Protein AF-A0A0Q6SJL3-F1 (afdb_monomer)

Structure (mmCIF, N/CA/C/O backbone):
data_AF-A0A0Q6SJL3-F1
#
_entry.id   AF-A0A0Q6SJL3-F1
#
loop_
_atom_site.group_PDB
_atom_site.id
_atom_site.type_symbol
_atom_site.label_atom_id
_atom_site.label_alt_id
_atom_site.label_comp_id
_atom_site.label_asym_id
_atom_site.label_entity_id
_atom_site.label_seq_id
_atom_site.pdbx_PDB_ins_code
_atom_site.Cartn_x
_atom_site.Cartn_y
_atom_site.Cartn_z
_atom_site.occupancy
_atom_site.B_iso_or_equiv
_atom_site.auth_seq_id
_atom_site.auth_comp_id
_atom_site.auth_asym_id
_atom_site.auth_atom_id
_atom_site.pdbx_PDB_model_num
ATOM 1 N N . MET A 1 1 ? 24.807 1.966 -11.434 1.00 42.25 1 MET A N 1
ATOM 2 C CA . MET A 1 1 ? 23.607 2.157 -10.595 1.00 42.25 1 MET A CA 1
ATOM 3 C C . MET A 1 1 ? 22.548 2.762 -11.488 1.00 42.25 1 MET A C 1
ATOM 5 O O . MET A 1 1 ? 22.770 3.863 -11.968 1.00 42.25 1 MET A O 1
ATOM 9 N N . SER A 1 2 ? 21.488 2.020 -11.810 1.00 51.19 2 SER A N 1
ATOM 10 C CA . SER A 1 2 ? 20.361 2.626 -12.516 1.00 51.19 2 SER A CA 1
ATOM 11 C C . SER A 1 2 ? 19.550 3.395 -11.486 1.00 51.19 2 SER A C 1
ATOM 13 O O . SER A 1 2 ? 18.859 2.788 -10.670 1.00 51.19 2 SER A O 1
ATOM 15 N N . SER A 1 3 ? 19.777 4.703 -11.420 1.00 64.00 3 SER A N 1
ATOM 16 C CA . SER A 1 3 ? 18.970 5.578 -10.583 1.00 64.00 3 SER A CA 1
ATOM 17 C C . SER A 1 3 ? 17.681 5.813 -11.347 1.00 64.00 3 SER A C 1
ATOM 19 O O . SER A 1 3 ? 17.708 6.436 -12.406 1.00 64.00 3 SER A O 1
ATOM 21 N N . ILE A 1 4 ? 16.570 5.286 -10.836 1.00 69.62 4 ILE A N 1
ATOM 22 C CA . ILE A 1 4 ? 15.255 5.792 -11.228 1.00 69.62 4 ILE A CA 1
ATOM 23 C C . ILE A 1 4 ? 15.278 7.305 -10.956 1.00 69.62 4 ILE A C 1
ATOM 25 O O . ILE A 1 4 ? 15.885 7.744 -9.978 1.00 69.62 4 ILE A O 1
ATOM 29 N N . ASP A 1 5 ? 14.698 8.096 -11.854 1.00 80.56 5 ASP A N 1
ATOM 30 C CA . ASP A 1 5 ? 14.592 9.540 -11.667 1.00 80.56 5 ASP A CA 1
ATOM 31 C C . ASP A 1 5 ? 13.662 9.845 -10.481 1.00 80.56 5 ASP A C 1
ATOM 33 O O . ASP A 1 5 ? 12.469 9.531 -10.513 1.00 80.56 5 ASP A O 1
ATOM 37 N N . ASP A 1 6 ? 14.211 10.457 -9.430 1.00 78.31 6 ASP A N 1
ATOM 38 C CA . ASP A 1 6 ? 13.477 10.845 -8.223 1.00 78.31 6 ASP A CA 1
ATOM 39 C C . ASP A 1 6 ? 12.303 11.789 -8.530 1.00 78.31 6 ASP A C 1
ATOM 41 O O . ASP A 1 6 ? 11.304 11.781 -7.804 1.00 78.31 6 ASP A O 1
ATOM 45 N N . ALA A 1 7 ? 12.394 12.592 -9.598 1.00 82.06 7 ALA A N 1
ATOM 46 C CA . ALA A 1 7 ? 11.294 13.445 -10.038 1.00 82.06 7 ALA A CA 1
ATOM 47 C C . ALA A 1 7 ? 10.116 12.602 -10.548 1.00 82.06 7 ALA A C 1
ATOM 49 O O . ALA A 1 7 ? 8.989 12.791 -10.099 1.00 82.06 7 ALA A O 1
ATOM 50 N N . ALA A 1 8 ? 10.388 11.593 -11.380 1.00 78.94 8 ALA A N 1
ATOM 51 C CA . ALA A 1 8 ? 9.364 10.689 -11.901 1.00 78.94 8 ALA A CA 1
ATOM 52 C C . ALA A 1 8 ? 8.671 9.883 -10.788 1.00 78.94 8 ALA A C 1
ATOM 54 O O . ALA A 1 8 ? 7.457 9.681 -10.823 1.00 78.94 8 ALA A O 1
ATOM 55 N N . VAL A 1 9 ? 9.420 9.455 -9.764 1.00 80.75 9 VAL A N 1
ATOM 56 C CA . VAL A 1 9 ? 8.842 8.782 -8.586 1.00 80.75 9 VAL A CA 1
ATOM 57 C C . VAL A 1 9 ? 7.945 9.734 -7.798 1.00 80.75 9 VAL A C 1
ATOM 59 O O . VAL A 1 9 ? 6.865 9.342 -7.352 1.00 80.75 9 VAL A O 1
ATOM 62 N N . ARG A 1 10 ? 8.372 10.988 -7.623 1.00 82.00 10 ARG A N 1
ATOM 63 C CA . ARG A 1 10 ? 7.594 12.002 -6.905 1.00 82.00 10 ARG A CA 1
ATOM 64 C C . ARG A 1 10 ? 6.292 12.328 -7.628 1.00 82.00 10 ARG A C 1
ATOM 66 O O . ARG A 1 10 ? 5.251 12.350 -6.978 1.00 82.00 10 ARG A O 1
ATOM 73 N N . ASP A 1 11 ? 6.346 12.517 -8.940 1.00 84.19 11 ASP A N 1
ATOM 74 C CA . ASP A 1 11 ? 5.172 12.813 -9.764 1.00 84.19 11 ASP A CA 1
ATOM 75 C C . ASP A 1 11 ? 4.173 11.652 -9.748 1.00 84.19 11 ASP A C 1
ATOM 77 O O . ASP A 1 11 ? 2.965 11.865 -9.650 1.00 84.19 11 ASP A O 1
ATOM 81 N N . LEU A 1 12 ? 4.672 10.411 -9.749 1.00 84.12 12 LEU A N 1
ATOM 82 C CA . LEU A 1 12 ? 3.839 9.220 -9.615 1.00 84.12 12 LEU A CA 1
ATOM 83 C C . LEU A 1 12 ? 3.157 9.129 -8.238 1.00 84.12 12 LEU A C 1
ATOM 85 O O . LEU A 1 12 ? 2.007 8.701 -8.138 1.00 84.12 12 LEU A O 1
ATOM 89 N N . ALA A 1 13 ? 3.859 9.511 -7.169 1.00 80.75 13 ALA A N 1
ATOM 90 C CA . ALA A 1 13 ? 3.363 9.398 -5.799 1.00 80.75 13 ALA A CA 1
ATOM 91 C C . ALA A 1 13 ? 2.464 10.571 -5.365 1.00 80.75 13 ALA A C 1
ATOM 93 O O . ALA A 1 13 ? 1.638 10.400 -4.464 1.00 80.75 13 ALA A O 1
ATOM 94 N N . ALA A 1 14 ? 2.597 11.747 -5.985 1.00 82.75 14 ALA A N 1
ATOM 95 C CA . ALA A 1 14 ? 1.884 12.966 -5.596 1.00 82.75 14 ALA A CA 1
ATOM 96 C C . ALA A 1 14 ? 0.351 12.794 -5.495 1.00 82.75 14 ALA A C 1
ATOM 98 O O . ALA A 1 14 ? -0.194 13.095 -4.432 1.00 82.75 14 ALA A O 1
ATOM 99 N N . PRO A 1 15 ? -0.356 12.183 -6.473 1.00 82.19 15 PRO A N 1
ATOM 100 C CA . PRO A 1 15 ? -1.809 11.998 -6.387 1.00 82.19 15 PRO A CA 1
ATOM 101 C C . PRO A 1 15 ? -2.244 11.130 -5.199 1.00 82.19 15 PRO A C 1
ATOM 103 O O . PRO A 1 15 ? -3.385 11.212 -4.734 1.00 82.19 15 PRO A O 1
ATOM 106 N N . LEU A 1 16 ? -1.357 10.242 -4.745 1.00 80.19 16 LEU A N 1
ATOM 107 C CA . LEU A 1 16 ? -1.596 9.324 -3.640 1.00 80.19 16 LEU A CA 1
ATOM 108 C C . LEU A 1 16 ? -1.454 10.050 -2.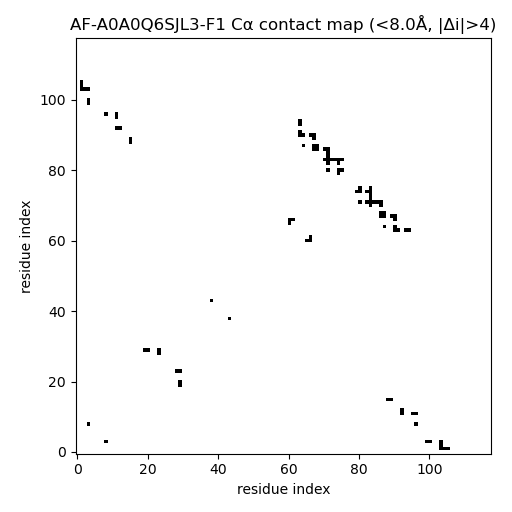297 1.00 80.19 16 LEU A C 1
ATOM 110 O O . LEU A 1 16 ? -2.296 9.880 -1.416 1.00 80.19 16 LEU A O 1
ATOM 114 N N . PHE A 1 17 ? -0.453 10.923 -2.177 1.00 77.75 17 PHE A N 1
ATOM 115 C CA . PHE A 1 17 ? -0.303 11.818 -1.030 1.00 77.75 17 PHE A CA 1
ATOM 116 C C . PHE A 1 17 ? -1.427 12.852 -0.947 1.00 77.75 17 PHE A C 1
ATOM 118 O O . PHE A 1 17 ? -1.978 13.058 0.137 1.00 77.75 17 PHE A O 1
ATOM 125 N N . ASP A 1 18 ? -1.836 13.433 -2.073 1.00 81.50 18 ASP A N 1
ATOM 126 C CA . ASP A 1 18 ? -2.970 14.359 -2.118 1.00 81.50 18 ASP A CA 1
ATOM 127 C C . ASP A 1 18 ? -4.246 13.672 -1.619 1.00 81.50 18 ASP A C 1
ATOM 129 O O . ASP A 1 18 ? -4.964 14.204 -0.778 1.00 81.50 18 ASP A O 1
ATOM 133 N N . ALA A 1 19 ? -4.496 12.432 -2.044 1.00 77.88 19 ALA A N 1
ATOM 134 C CA . ALA A 1 19 ? -5.648 11.661 -1.585 1.00 77.88 19 ALA A CA 1
ATOM 135 C C . ALA A 1 19 ? -5.603 11.301 -0.093 1.00 77.88 19 ALA A C 1
ATOM 137 O O . ALA A 1 19 ? -6.636 11.326 0.572 1.00 77.88 19 ALA A O 1
ATOM 138 N N . LEU A 1 20 ? -4.419 10.980 0.435 1.00 73.69 20 LEU A N 1
ATOM 139 C CA . LEU A 1 20 ? -4.216 10.696 1.860 1.00 73.69 20 LEU A CA 1
ATOM 140 C C . LEU A 1 20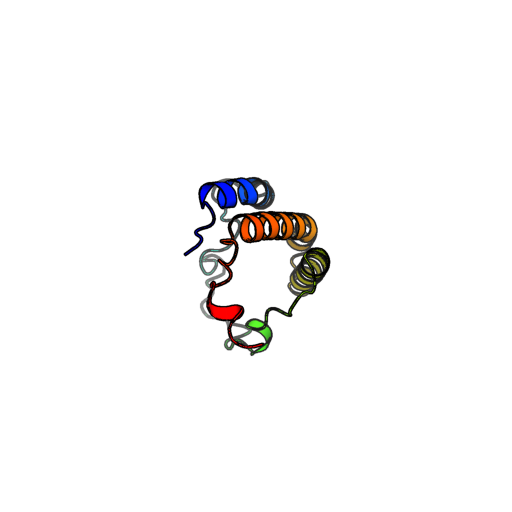 ? -4.415 11.940 2.735 1.00 73.69 20 LEU A C 1
ATOM 142 O O . LEU A 1 20 ? -4.839 11.834 3.884 1.00 73.69 20 LEU A O 1
ATOM 146 N N . THR A 1 21 ? -4.102 13.118 2.201 1.00 75.19 21 THR A N 1
ATOM 147 C CA . THR A 1 21 ? -4.129 14.389 2.938 1.00 75.19 21 THR A CA 1
ATOM 148 C C . THR A 1 21 ? -5.401 15.205 2.711 1.00 75.19 21 THR A C 1
ATOM 150 O O . THR A 1 21 ? -5.696 16.076 3.523 1.00 75.19 21 THR A O 1
ATOM 153 N N . ALA A 1 22 ? -6.205 14.891 1.689 1.00 74.31 22 ALA A N 1
ATOM 154 C CA . ALA A 1 22 ? -7.431 15.614 1.333 1.00 74.31 22 ALA A CA 1
ATOM 155 C C . ALA A 1 22 ? -8.463 15.728 2.475 1.00 74.31 22 ALA A C 1
ATOM 157 O O . ALA A 1 22 ? -9.256 16.666 2.494 1.00 74.31 22 ALA A O 1
ATOM 158 N N . GLY A 1 23 ? -8.461 14.788 3.426 1.00 66.94 23 GLY A N 1
ATOM 159 C CA . GLY A 1 23 ? -9.328 14.810 4.612 1.00 66.94 23 GLY A CA 1
ATOM 160 C C . GLY A 1 23 ? -8.672 15.362 5.882 1.00 66.94 23 GLY A C 1
ATOM 161 O O . GLY A 1 23 ? -9.311 15.385 6.932 1.00 66.94 23 GLY A O 1
ATOM 162 N N . CYS A 1 24 ? -7.400 15.765 5.827 1.00 67.44 24 CYS A N 1
ATOM 163 C CA . CYS A 1 24 ? -6.673 16.269 6.988 1.00 67.44 24 CYS A CA 1
ATOM 164 C C . CYS A 1 24 ? -6.985 17.750 7.228 1.00 67.44 24 CYS A C 1
ATOM 166 O O . CYS A 1 24 ? -6.965 18.574 6.314 1.00 67.44 24 CYS A O 1
ATOM 168 N N . VAL A 1 25 ? -7.227 18.108 8.490 1.00 70.75 25 VAL A N 1
ATOM 169 C CA . VAL A 1 25 ? -7.333 19.511 8.906 1.00 70.75 25 VAL A CA 1
ATOM 170 C C . VAL A 1 25 ? -5.962 20.182 8.718 1.00 70.75 25 VAL A C 1
ATOM 172 O O . VAL A 1 25 ? -4.944 19.536 8.988 1.00 70.75 25 VAL A O 1
ATOM 175 N N . PRO A 1 26 ? -5.881 21.460 8.299 1.00 63.56 26 PRO A N 1
ATOM 176 C CA . PRO A 1 26 ? -4.607 22.170 8.210 1.00 63.56 26 PRO A CA 1
ATOM 177 C C . PRO A 1 26 ? -3.809 22.062 9.521 1.00 63.56 26 PRO A C 1
ATOM 179 O O . PRO A 1 26 ? -4.295 22.444 10.584 1.00 63.56 26 PRO A O 1
ATOM 182 N N . GLY A 1 27 ? -2.594 21.508 9.450 1.00 64.12 27 GLY A N 1
ATOM 183 C CA . GLY A 1 27 ? -1.722 21.265 10.609 1.00 64.12 27 GLY A CA 1
ATOM 184 C C . GLY A 1 27 ? -1.830 19.870 11.241 1.00 64.12 27 GLY A C 1
ATOM 185 O O . GLY A 1 27 ? -1.040 19.543 12.126 1.00 64.12 27 GLY A O 1
ATOM 186 N N . GLN A 1 28 ? -2.754 19.024 10.783 1.00 62.81 28 GLN A N 1
ATOM 187 C CA . GLN A 1 28 ? -2.813 17.617 11.167 1.00 62.81 28 GLN A CA 1
ATOM 188 C C . GLN A 1 28 ? -1.875 16.802 10.274 1.00 62.81 28 GLN A C 1
ATOM 190 O O . GLN A 1 28 ? -1.999 16.811 9.051 1.00 62.81 28 GLN A O 1
ATOM 195 N N . VAL A 1 29 ? -0.927 16.091 10.884 1.00 61.31 29 VAL A N 1
ATOM 196 C CA . VAL A 1 29 ? -0.048 15.191 10.134 1.00 61.31 29 VAL A CA 1
ATOM 197 C C . VAL A 1 29 ? -0.832 13.909 9.812 1.00 61.31 29 VAL A C 1
ATOM 199 O O . VAL A 1 29 ? -1.351 13.298 10.750 1.00 61.31 29 VAL A O 1
ATOM 202 N N . PRO A 1 30 ? -0.929 13.485 8.535 1.00 60.75 30 PRO A N 1
ATOM 203 C CA . PRO A 1 30 ? -1.698 12.297 8.135 1.00 60.75 30 PRO A CA 1
ATOM 204 C C . PRO A 1 30 ? -1.194 11.022 8.812 1.00 60.75 30 PRO A C 1
ATOM 206 O O . PRO A 1 30 ? -1.963 10.121 9.130 1.00 60.75 30 PRO A O 1
ATOM 209 N N . PHE A 1 31 ? 0.114 10.981 9.067 1.00 63.50 31 PHE A N 1
ATOM 210 C CA . PHE A 1 31 ? 0.781 9.928 9.811 1.00 63.50 31 PHE A CA 1
ATOM 211 C C . PHE A 1 31 ? 1.414 10.532 11.066 1.00 63.50 31 PHE A C 1
ATOM 213 O O . PHE A 1 31 ? 2.162 11.506 10.960 1.00 63.50 31 PHE A O 1
ATOM 220 N N . PRO A 1 32 ? 1.150 9.990 12.264 1.00 61.25 32 PRO A N 1
ATOM 221 C CA . PRO A 1 32 ? 1.792 10.478 13.474 1.00 61.25 32 PRO A CA 1
ATOM 222 C C . PRO A 1 32 ? 3.310 10.251 13.383 1.00 61.25 32 PRO A C 1
ATOM 224 O O . PRO A 1 32 ? 3.782 9.120 13.424 1.00 61.25 32 PRO A O 1
ATOM 227 N N . LEU A 1 33 ? 4.081 11.339 13.280 1.00 65.12 33 LEU A N 1
ATOM 228 C CA . LEU A 1 33 ? 5.556 11.312 13.266 1.00 65.12 33 LEU A CA 1
ATOM 229 C C . LEU A 1 33 ? 6.162 11.040 14.655 1.00 65.12 33 LEU A C 1
ATOM 231 O O . LEU A 1 33 ? 7.374 10.914 14.804 1.00 65.12 33 LEU A O 1
ATOM 235 N N . GLY A 1 34 ? 5.317 10.963 15.680 1.00 63.53 34 GLY A N 1
ATOM 236 C CA . GLY A 1 34 ? 5.688 10.695 17.058 1.00 63.53 34 GLY A CA 1
ATOM 237 C C . GLY A 1 34 ? 4.468 10.288 17.888 1.00 63.53 34 GLY A C 1
ATOM 238 O O . GLY A 1 34 ? 3.333 10.378 17.412 1.00 63.53 34 GLY A O 1
ATOM 239 N N . PRO A 1 35 ? 4.677 9.819 19.127 1.00 60.53 35 PRO A N 1
ATOM 240 C CA . PRO A 1 35 ? 3.584 9.456 20.022 1.00 60.53 35 PRO A CA 1
ATOM 241 C C . PRO A 1 35 ? 2.652 10.653 20.262 1.00 60.53 35 PRO A C 1
ATOM 243 O O . PRO A 1 35 ? 3.112 11.775 20.464 1.00 60.53 35 PRO A O 1
ATOM 246 N N . ASN A 1 36 ? 1.336 10.417 20.237 1.00 60.75 36 ASN A N 1
ATOM 247 C CA . ASN A 1 36 ? 0.335 11.469 20.421 1.00 60.75 36 ASN A CA 1
ATOM 248 C C . ASN A 1 36 ? 0.469 12.093 21.828 1.00 60.75 36 ASN A C 1
ATOM 250 O O . ASN A 1 36 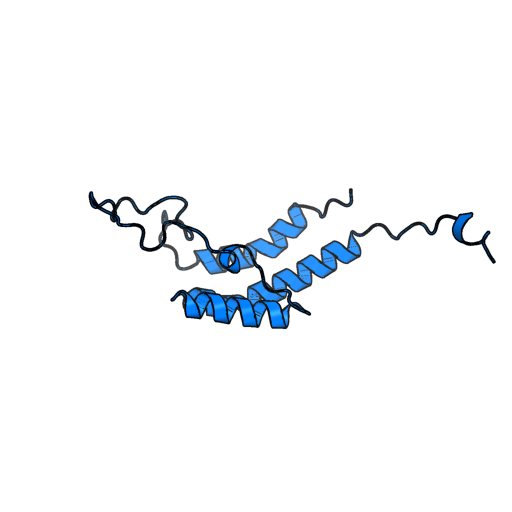? 0.185 11.411 22.817 1.00 60.75 36 ASN A O 1
ATOM 254 N N . PRO A 1 37 ? 0.827 13.384 21.950 1.00 60.25 37 PRO A N 1
ATOM 255 C CA . PRO A 1 37 ? 1.054 14.023 23.244 1.00 60.25 37 PRO A CA 1
ATOM 256 C C . PRO A 1 37 ? -0.228 14.152 24.081 1.00 60.25 37 PRO A C 1
ATOM 258 O O . PRO A 1 37 ? -0.149 14.251 25.299 1.00 60.25 37 PRO A O 1
ATOM 261 N N . ARG A 1 38 ? -1.421 14.096 23.465 1.00 55.81 38 ARG A N 1
ATOM 262 C CA . ARG A 1 38 ? -2.712 14.068 24.184 1.00 55.81 38 ARG A CA 1
ATOM 263 C C . ARG A 1 38 ? -3.025 12.706 24.810 1.00 55.81 38 ARG A C 1
ATOM 265 O O . ARG A 1 38 ? -3.896 12.625 25.667 1.00 55.81 38 ARG A O 1
ATOM 272 N N . LEU A 1 39 ? -2.326 11.652 24.387 1.00 55.44 39 LEU A N 1
ATOM 273 C CA . LEU A 1 39 ? -2.391 10.308 24.972 1.00 55.44 39 LEU A CA 1
ATOM 274 C C . LEU A 1 39 ? -1.250 10.058 25.967 1.00 55.44 39 LEU A C 1
ATOM 276 O O . LEU A 1 39 ? -1.106 8.935 26.450 1.00 55.44 39 LEU A O 1
ATOM 280 N N . ALA A 1 40 ? -0.459 11.088 26.294 1.00 51.38 40 ALA A N 1
ATOM 281 C CA . ALA A 1 40 ? 0.584 11.035 27.310 1.00 51.38 40 ALA A CA 1
ATOM 282 C C . ALA A 1 40 ? -0.037 10.943 28.716 1.00 51.38 40 ALA A C 1
ATOM 284 O O . ALA A 1 40 ? -0.005 11.879 29.509 1.00 51.38 40 ALA A O 1
ATOM 285 N N . SER A 1 41 ? -0.636 9.798 29.026 1.00 51.56 41 SER A N 1
ATOM 286 C CA . SER A 1 41 ? -0.890 9.390 30.401 1.00 51.56 41 SER A CA 1
ATOM 287 C C . SER A 1 41 ? 0.365 8.703 30.942 1.00 51.56 41 SER A C 1
ATOM 289 O O . SER A 1 41 ? 1.065 7.994 30.212 1.00 51.56 41 SER A O 1
ATOM 291 N N . TYR A 1 42 ? 0.649 8.922 32.228 1.00 52.16 42 TYR A N 1
ATOM 292 C CA . TYR A 1 42 ? 1.846 8.471 32.959 1.00 52.16 42 TYR A CA 1
ATOM 293 C C . TYR A 1 42 ? 2.109 6.949 32.871 1.00 52.16 42 TYR A C 1
ATOM 295 O O . TYR A 1 42 ? 3.207 6.485 33.160 1.00 52.16 42 TYR A O 1
ATOM 303 N N . TYR A 1 43 ? 1.127 6.176 32.400 1.00 47.91 43 TYR A N 1
ATOM 304 C CA . TYR A 1 43 ? 1.238 4.759 32.078 1.00 47.91 43 TYR A CA 1
ATOM 305 C C . TYR A 1 43 ? 0.632 4.481 30.703 1.00 47.91 43 TYR A C 1
ATOM 307 O O . TYR A 1 43 ? -0.408 3.836 30.586 1.00 47.91 43 TYR A O 1
ATOM 315 N N . THR A 1 44 ? 1.285 4.929 29.631 1.00 51.88 44 THR A N 1
ATOM 316 C CA . THR A 1 44 ? 0.973 4.361 28.314 1.00 51.88 44 THR A CA 1
ATOM 317 C C . THR A 1 44 ? 1.600 2.968 28.274 1.00 51.88 44 THR A C 1
ATOM 319 O O . THR A 1 44 ? 2.736 2.789 27.837 1.00 51.88 44 THR A O 1
ATOM 322 N N . GLN A 1 45 ? 0.903 1.974 28.829 1.00 54.00 45 GLN A N 1
ATOM 323 C CA . GLN A 1 45 ? 1.299 0.577 28.700 1.00 54.00 45 GLN A CA 1
ATOM 324 C C . GLN A 1 45 ? 1.308 0.254 27.206 1.00 54.00 45 GLN A C 1
ATOM 326 O O . GLN A 1 45 ? 0.262 0.175 26.563 1.00 54.00 45 GLN A O 1
ATOM 331 N N . ARG A 1 46 ? 2.505 0.113 26.631 1.00 53.31 46 ARG A N 1
ATOM 332 C CA . ARG A 1 46 ? 2.663 -0.443 25.289 1.00 53.31 46 ARG A CA 1
ATOM 333 C C . ARG A 1 46 ? 2.009 -1.822 25.296 1.00 53.31 46 ARG A C 1
ATOM 335 O O . ARG A 1 46 ? 2.503 -2.728 25.958 1.00 53.31 46 ARG A O 1
ATOM 342 N N . THR A 1 47 ? 0.913 -1.978 24.564 1.00 60.28 47 THR A N 1
ATOM 343 C CA . THR A 1 47 ? 0.204 -3.259 24.417 1.00 60.28 47 THR A CA 1
ATOM 344 C C . THR A 1 47 ? 1.048 -4.306 23.683 1.00 60.28 47 THR A C 1
ATOM 346 O O . THR A 1 47 ? 0.863 -5.498 23.902 1.00 60.28 47 THR A O 1
ATOM 349 N N . ARG A 1 48 ? 2.030 -3.875 22.877 1.00 57.12 48 ARG A N 1
ATOM 350 C CA . ARG A 1 48 ? 3.136 -4.700 22.363 1.00 57.12 48 ARG A CA 1
ATOM 351 C C . ARG A 1 48 ? 4.461 -3.974 22.579 1.00 57.12 48 ARG A C 1
ATOM 353 O O . ARG A 1 48 ? 4.672 -2.881 22.060 1.00 57.12 48 ARG A O 1
ATOM 360 N N . THR A 1 49 ? 5.351 -4.578 23.359 1.00 64.06 49 THR A N 1
ATOM 361 C CA . THR A 1 49 ? 6.717 -4.083 23.614 1.00 64.06 49 THR A CA 1
ATOM 362 C C . THR A 1 49 ? 7.759 -4.732 22.708 1.00 64.06 49 THR A C 1
ATOM 364 O O . THR A 1 49 ? 8.877 -4.231 22.612 1.00 64.06 49 THR A O 1
ATOM 367 N N . THR A 1 50 ? 7.385 -5.806 22.017 1.00 70.50 50 THR A N 1
ATOM 368 C CA . THR A 1 50 ? 8.241 -6.581 21.123 1.00 70.5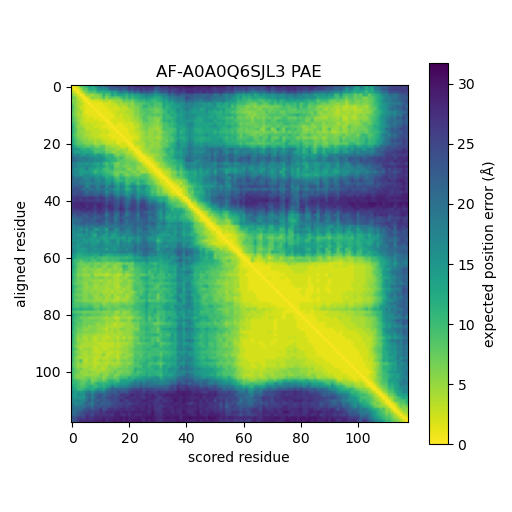0 50 THR A CA 1
ATOM 369 C C . THR A 1 50 ? 7.570 -6.755 19.767 1.00 70.50 50 THR A C 1
ATOM 371 O O . THR A 1 50 ? 6.399 -7.138 19.667 1.00 70.50 50 THR A O 1
ATOM 374 N N . MET A 1 51 ? 8.330 -6.459 18.714 1.00 70.06 51 MET A N 1
ATOM 375 C CA . MET A 1 51 ? 7.957 -6.833 17.355 1.00 70.06 51 MET A CA 1
ATOM 376 C C . MET A 1 51 ? 8.155 -8.341 17.191 1.00 70.06 51 MET A C 1
ATOM 378 O O . MET A 1 51 ? 9.168 -8.892 17.622 1.00 70.06 51 MET A O 1
ATOM 382 N N . GLY A 1 52 ? 7.174 -9.010 16.600 1.00 73.06 52 GLY A N 1
ATOM 383 C CA . GLY A 1 52 ? 7.282 -10.407 16.197 1.00 73.06 52 GLY A CA 1
ATOM 384 C C . GLY A 1 52 ? 7.864 -10.506 14.791 1.00 73.06 52 GLY A C 1
ATOM 385 O O . GLY A 1 52 ? 7.817 -9.545 14.028 1.00 73.06 52 GLY A O 1
ATOM 386 N N . LEU A 1 53 ? 8.361 -11.685 14.411 1.00 70.25 53 LEU A N 1
ATOM 387 C CA . LEU A 1 53 ? 8.875 -11.935 13.057 1.00 70.25 53 LEU A CA 1
ATOM 388 C C . LEU A 1 53 ? 7.871 -11.515 11.966 1.00 70.25 53 LEU A C 1
ATOM 390 O O . LEU A 1 53 ? 8.260 -10.926 10.965 1.00 70.25 53 LEU A O 1
ATOM 394 N N . GLY A 1 54 ? 6.576 -11.748 12.194 1.00 65.25 54 GLY A N 1
ATOM 395 C CA . GLY A 1 54 ? 5.506 -11.367 11.269 1.00 65.25 54 GLY A CA 1
ATOM 396 C C . GLY A 1 54 ? 5.375 -9.861 11.014 1.00 65.25 54 GLY A C 1
ATOM 397 O O . GLY A 1 54 ? 4.837 -9.491 9.980 1.00 65.25 54 GLY A O 1
ATOM 398 N N . ASP A 1 55 ? 5.906 -9.001 11.888 1.00 66.62 55 ASP A N 1
ATOM 399 C CA . ASP A 1 55 ? 5.913 -7.549 11.661 1.00 66.62 55 ASP A CA 1
ATOM 400 C C . ASP A 1 55 ? 7.030 -7.123 10.684 1.00 66.62 55 ASP A C 1
ATOM 402 O O . ASP A 1 55 ? 7.012 -6.009 10.168 1.00 66.62 55 ASP A O 1
ATOM 406 N N . PHE A 1 56 ? 8.007 -8.004 10.429 1.00 63.03 56 PHE A N 1
ATOM 407 C CA . PHE A 1 56 ? 9.105 -7.788 9.477 1.00 63.03 56 PHE A CA 1
ATOM 408 C C . PHE A 1 56 ? 8.886 -8.503 8.141 1.00 63.03 56 PHE A C 1
ATOM 410 O O . PHE A 1 56 ? 9.568 -8.210 7.159 1.00 63.03 56 PHE A O 1
ATOM 417 N N . LEU A 1 57 ? 7.965 -9.465 8.098 1.00 63.00 57 LEU A N 1
ATOM 418 C CA . LEU A 1 57 ? 7.674 -10.226 6.894 1.00 63.00 57 LEU A CA 1
ATOM 419 C C . LEU A 1 57 ? 6.641 -9.476 6.055 1.00 63.00 57 LEU A C 1
ATOM 421 O O . LEU A 1 57 ? 5.444 -9.542 6.319 1.00 63.00 57 LEU A O 1
ATOM 425 N N . ALA A 1 58 ? 7.107 -8.808 5.002 1.00 63.16 58 ALA A N 1
ATOM 426 C CA . ALA A 1 58 ? 6.242 -8.437 3.893 1.00 63.16 58 ALA A CA 1
ATOM 427 C C . ALA A 1 58 ? 5.960 -9.714 3.085 1.00 63.16 58 ALA A C 1
ATOM 429 O O . ALA A 1 58 ? 6.893 -10.287 2.511 1.00 63.16 58 ALA A O 1
ATOM 430 N N . PRO A 1 59 ? 4.720 -10.226 3.071 1.00 64.25 59 PRO A N 1
ATOM 431 C CA . PRO A 1 59 ? 4.445 -11.475 2.392 1.00 64.25 59 PRO A CA 1
ATOM 432 C C . PRO A 1 59 ? 4.600 -11.245 0.882 1.00 64.25 59 PRO A C 1
ATOM 434 O O . PRO A 1 59 ? 4.047 -10.292 0.329 1.00 64.25 59 PRO A O 1
ATOM 437 N N . SER A 1 60 ? 5.389 -12.094 0.222 1.00 72.75 60 SER A N 1
ATOM 438 C CA . SER A 1 60 ? 5.662 -11.978 -1.212 1.00 72.75 60 SER A CA 1
ATOM 439 C C . SER A 1 60 ? 4.353 -11.975 -1.999 1.00 72.75 60 SER A C 1
ATOM 441 O O . SER A 1 60 ? 3.462 -12.786 -1.738 1.00 72.75 60 SER A O 1
ATOM 443 N N . CYS A 1 61 ? 4.233 -11.025 -2.921 1.00 82.69 61 CYS A N 1
ATOM 444 C CA . CYS A 1 61 ? 3.093 -10.884 -3.819 1.00 82.69 61 CYS A CA 1
ATOM 445 C C . CYS A 1 61 ? 3.558 -11.237 -5.233 1.00 82.69 61 CYS A C 1
ATOM 447 O O . CYS A 1 61 ? 4.678 -10.890 -5.613 1.00 82.69 61 CYS A O 1
ATOM 449 N N . LEU A 1 62 ? 2.722 -11.949 -5.982 1.00 83.75 62 LEU A N 1
ATOM 450 C CA . LEU A 1 62 ? 2.994 -12.346 -7.361 1.00 83.75 62 LEU A CA 1
ATOM 451 C C . LEU A 1 62 ? 2.892 -11.154 -8.315 1.00 83.75 62 LEU A C 1
ATOM 453 O O . LEU A 1 62 ? 3.679 -11.044 -9.252 1.00 83.75 62 LEU A O 1
ATOM 457 N N . ASP A 1 63 ? 1.947 -10.255 -8.051 1.00 87.12 63 ASP A N 1
ATOM 458 C CA . ASP A 1 63 ? 1.691 -9.069 -8.855 1.00 87.12 63 ASP A CA 1
ATOM 459 C C . ASP A 1 63 ? 1.169 -7.897 -8.003 1.00 87.12 63 ASP A C 1
ATOM 461 O O . ASP A 1 63 ? 0.990 -7.985 -6.781 1.00 87.12 63 ASP A O 1
ATOM 465 N N . ALA A 1 64 ? 0.967 -6.758 -8.668 1.00 87.94 64 ALA A N 1
ATOM 466 C CA . ALA A 1 64 ? 0.467 -5.541 -8.043 1.00 87.94 64 ALA A CA 1
ATOM 467 C C . ALA A 1 64 ? -0.969 -5.690 -7.505 1.00 87.94 64 ALA A C 1
ATOM 469 O O . ALA A 1 64 ? -1.308 -5.047 -6.511 1.00 87.94 64 ALA A O 1
ATOM 470 N N . ASP A 1 65 ? -1.800 -6.542 -8.113 1.00 89.25 65 ASP A N 1
ATOM 471 C CA . ASP A 1 65 ? -3.195 -6.723 -7.704 1.00 89.25 65 ASP A CA 1
ATOM 472 C C . ASP A 1 65 ? -3.270 -7.537 -6.403 1.00 89.25 65 ASP A C 1
ATOM 474 O O . ASP A 1 65 ? -3.968 -7.147 -5.461 1.00 89.25 65 AS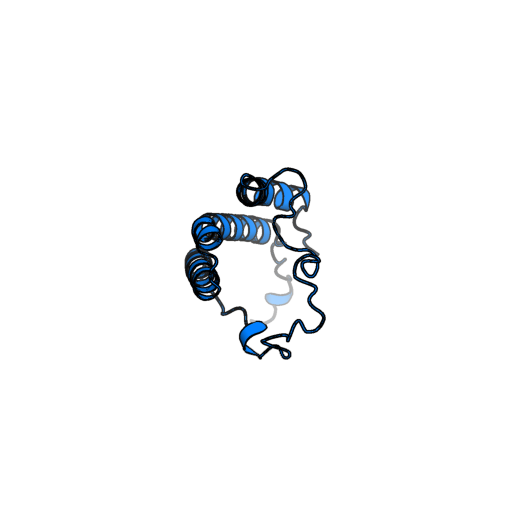P A O 1
ATOM 478 N N . GLU A 1 66 ? -2.479 -8.610 -6.291 1.00 90.25 66 GLU A N 1
ATOM 479 C CA . GLU A 1 66 ? -2.316 -9.373 -5.052 1.00 90.25 66 GLU A CA 1
ATOM 480 C C . GLU A 1 66 ? -1.745 -8.488 -3.938 1.00 90.25 66 GLU A C 1
ATOM 482 O O . GLU A 1 66 ? -2.220 -8.535 -2.797 1.00 90.25 66 GLU A O 1
ATOM 487 N N . PHE A 1 67 ? -0.771 -7.635 -4.268 1.00 90.12 67 PHE A N 1
ATOM 488 C CA . PHE A 1 67 ? -0.237 -6.649 -3.334 1.00 90.12 67 PHE A CA 1
ATOM 489 C C . PHE A 1 67 ? -1.328 -5.703 -2.812 1.00 90.12 67 PHE A C 1
ATOM 491 O O . PHE A 1 67 ? -1.477 -5.561 -1.596 1.00 90.12 67 PHE A O 1
ATOM 498 N N . GLY A 1 68 ? -2.146 -5.122 -3.695 1.00 91.88 68 GLY A N 1
ATOM 499 C CA . GLY A 1 68 ? -3.269 -4.266 -3.304 1.00 91.88 68 GLY A CA 1
ATOM 500 C C . GLY A 1 68 ? -4.290 -4.985 -2.420 1.00 91.88 68 GLY A C 1
ATOM 501 O O . GLY A 1 68 ? -4.712 -4.454 -1.390 1.00 91.88 68 GLY A O 1
ATOM 502 N N . ALA A 1 69 ? -4.657 -6.220 -2.770 1.00 91.44 69 ALA A N 1
ATOM 503 C CA . ALA A 1 69 ? -5.607 -7.020 -2.000 1.00 91.44 69 ALA A CA 1
ATOM 504 C C . ALA A 1 69 ? -5.094 -7.325 -0.582 1.00 91.44 69 ALA A C 1
ATOM 506 O O . ALA A 1 69 ? -5.826 -7.162 0.402 1.00 91.44 69 ALA A O 1
ATOM 507 N N . ARG A 1 70 ? -3.822 -7.721 -0.459 1.00 89.56 70 ARG A N 1
ATOM 508 C CA . ARG A 1 70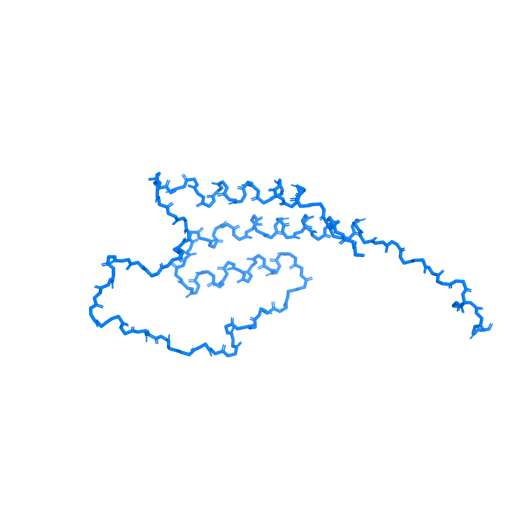 ? -3.185 -8.001 0.836 1.00 89.56 70 ARG A CA 1
ATOM 509 C C . ARG A 1 70 ? -3.016 -6.746 1.679 1.00 89.56 70 ARG A C 1
ATOM 511 O O . ARG A 1 70 ? -3.265 -6.795 2.882 1.00 89.56 70 ARG A O 1
ATOM 518 N N . LEU A 1 71 ? -2.664 -5.624 1.059 1.00 89.44 71 LEU A N 1
ATOM 519 C CA . LEU A 1 71 ? -2.545 -4.337 1.737 1.00 89.44 71 LEU A CA 1
ATOM 520 C C . LEU A 1 71 ? -3.897 -3.874 2.302 1.00 89.44 71 LEU A C 1
ATOM 522 O O . LEU A 1 71 ? -3.985 -3.490 3.469 1.00 89.44 71 LEU A O 1
ATOM 526 N N . ALA A 1 72 ? -4.975 -4.005 1.522 1.00 91.50 72 ALA A N 1
ATOM 527 C CA . ALA A 1 72 ? -6.329 -3.716 1.989 1.00 91.50 72 ALA A CA 1
ATOM 528 C C . ALA A 1 72 ? -6.735 -4.608 3.173 1.00 91.50 72 ALA A C 1
ATOM 530 O O . ALA A 1 72 ? -7.317 -4.126 4.146 1.00 91.50 72 ALA A O 1
ATOM 531 N N . ALA A 1 73 ? -6.440 -5.911 3.103 1.00 90.44 73 ALA A N 1
ATOM 532 C CA . ALA A 1 73 ? -6.730 -6.853 4.182 1.00 90.44 73 ALA A CA 1
ATOM 533 C C . ALA A 1 73 ? -5.949 -6.517 5.460 1.00 90.44 73 ALA A C 1
ATOM 535 O O . ALA A 1 73 ? -6.529 -6.506 6.546 1.00 90.44 73 ALA A O 1
ATOM 536 N N . HIS A 1 74 ? -4.666 -6.175 5.323 1.00 86.25 74 HIS A N 1
ATOM 537 C CA . HIS A 1 74 ? -3.812 -5.761 6.430 1.00 86.25 74 HIS A CA 1
ATOM 538 C C . HIS A 1 74 ? -4.369 -4.517 7.132 1.00 86.25 74 HIS A C 1
ATOM 540 O O . HIS A 1 74 ? -4.598 -4.539 8.340 1.00 86.25 74 HIS A O 1
ATOM 546 N N . TRP A 1 75 ? -4.685 -3.455 6.389 1.00 87.19 75 TRP A N 1
ATOM 547 C CA . TRP A 1 75 ? -5.231 -2.236 6.989 1.00 87.19 75 TRP A CA 1
ATOM 548 C C . TRP A 1 75 ? -6.586 -2.447 7.666 1.00 87.19 75 TRP A C 1
ATOM 550 O O . TRP A 1 75 ? -6.798 -1.926 8.760 1.00 87.19 75 TRP A O 1
ATOM 560 N N . ARG A 1 76 ? -7.474 -3.280 7.105 1.00 88.62 76 ARG A N 1
ATOM 561 C CA . ARG A 1 76 ? -8.728 -3.653 7.786 1.00 88.62 76 ARG A CA 1
ATOM 562 C C . ARG A 1 76 ? -8.475 -4.401 9.093 1.00 88.62 76 ARG A C 1
ATOM 564 O O . ARG A 1 76 ? -9.117 -4.085 10.089 1.00 88.62 76 ARG A O 1
ATOM 571 N N . ALA A 1 77 ? -7.536 -5.350 9.108 1.00 84.62 77 ALA A N 1
ATOM 572 C CA . ALA A 1 77 ? -7.180 -6.099 10.315 1.00 84.62 77 ALA A CA 1
ATOM 573 C C . ALA A 1 77 ? -6.616 -5.193 11.426 1.00 84.62 77 ALA A C 1
ATOM 575 O O . ALA A 1 77 ? -6.805 -5.477 12.606 1.00 84.62 77 ALA A O 1
ATOM 576 N N . HIS A 1 78 ? -5.981 -4.081 11.049 1.00 80.69 78 HIS A N 1
ATOM 577 C CA . HIS A 1 78 ? -5.476 -3.061 11.969 1.00 80.69 78 HIS A CA 1
ATOM 578 C C . HIS A 1 78 ? -6.474 -1.930 12.275 1.00 80.69 78 HIS A C 1
ATOM 580 O O . HIS A 1 78 ? -6.119 -0.996 12.986 1.00 80.69 78 HIS A O 1
ATOM 586 N N . GLY A 1 79 ? -7.722 -2.021 11.799 1.00 83.00 79 GLY A N 1
ATOM 587 C CA . GLY A 1 79 ? -8.780 -1.060 12.124 1.00 83.00 79 GLY A CA 1
ATOM 588 C C . GLY A 1 79 ? -8.778 0.221 11.286 1.00 83.00 79 GLY A C 1
ATOM 589 O O . GLY A 1 79 ? -9.382 1.202 11.707 1.00 83.00 79 GLY A O 1
ATOM 590 N N . HIS A 1 80 ? -8.146 0.205 10.110 1.00 83.12 80 HIS A N 1
ATOM 591 C CA . HIS A 1 80 ? -8.028 1.345 9.192 1.00 83.12 80 HIS A CA 1
ATOM 592 C C . HIS A 1 80 ? -8.771 1.109 7.859 1.00 83.12 80 HIS A C 1
ATOM 594 O O . HIS A 1 80 ? -8.141 0.942 6.806 1.00 83.12 80 HIS A O 1
ATOM 600 N N . PRO A 1 81 ? -10.117 1.034 7.854 1.00 84.44 81 PRO A N 1
ATOM 601 C CA . PRO A 1 81 ? -10.900 0.822 6.633 1.00 84.44 81 PRO A CA 1
ATOM 602 C C . PRO A 1 81 ? -10.766 1.964 5.611 1.00 84.44 81 PRO A C 1
ATOM 604 O O . PRO A 1 81 ? -10.861 1.716 4.409 1.00 84.44 81 PRO A O 1
ATOM 607 N N . GLU A 1 82 ? -10.511 3.190 6.066 1.00 82.19 82 GLU A N 1
ATOM 608 C CA . GLU A 1 82 ? -10.253 4.365 5.232 1.00 82.19 82 GLU A CA 1
ATOM 609 C C . GLU A 1 82 ? -8.988 4.201 4.385 1.00 82.19 82 GLU A C 1
ATOM 611 O O . GLU A 1 82 ? -8.991 4.516 3.195 1.00 82.19 82 GLU A O 1
ATOM 616 N N . LEU A 1 83 ? -7.933 3.613 4.959 1.00 83.38 83 LEU A N 1
ATOM 617 C CA . LEU A 1 83 ? -6.711 3.291 4.225 1.00 83.38 83 LEU A CA 1
ATOM 618 C C . LEU A 1 83 ? -6.941 2.106 3.286 1.00 83.38 83 LEU A C 1
ATOM 620 O O . LEU A 1 83 ? -6.500 2.129 2.139 1.00 83.38 83 LEU A O 1
ATOM 624 N N . ALA A 1 84 ? -7.708 1.101 3.718 1.00 88.62 84 ALA A N 1
ATOM 625 C CA . ALA A 1 84 ? -8.069 -0.041 2.877 1.00 88.62 84 ALA A CA 1
ATOM 626 C C . ALA A 1 84 ? -8.769 0.359 1.567 1.00 88.62 84 ALA A C 1
ATOM 628 O O . ALA A 1 84 ? -8.596 -0.327 0.560 1.00 88.62 84 ALA A O 1
ATOM 629 N N . ALA A 1 85 ? -9.510 1.471 1.551 1.00 87.88 85 ALA A N 1
ATOM 630 C CA . ALA A 1 85 ? -10.126 2.013 0.339 1.00 87.88 85 ALA A CA 1
ATOM 631 C C . ALA A 1 85 ? -9.105 2.573 -0.672 1.00 87.88 85 ALA A C 1
ATOM 633 O O . ALA A 1 85 ? -9.387 2.617 -1.868 1.00 87.88 85 ALA A O 1
ATOM 634 N N . LEU A 1 86 ? -7.911 2.966 -0.219 1.00 88.00 86 LEU A N 1
ATOM 635 C CA . LEU A 1 86 ? -6.840 3.504 -1.064 1.00 88.00 86 LEU A CA 1
ATOM 636 C C . LEU A 1 86 ? -5.937 2.418 -1.659 1.00 88.00 86 LEU A C 1
ATOM 638 O O . LEU A 1 86 ? -5.192 2.694 -2.597 1.00 88.00 86 LEU A O 1
ATOM 642 N N . ALA A 1 87 ? -6.010 1.183 -1.159 1.00 89.25 87 ALA A N 1
ATOM 643 C CA . ALA A 1 87 ? -5.139 0.090 -1.583 1.00 89.25 87 ALA A CA 1
ATOM 644 C C . ALA A 1 87 ? -5.117 -0.177 -3.108 1.00 89.25 87 ALA A C 1
ATOM 646 O O . ALA A 1 87 ? -4.026 -0.420 -3.626 1.00 89.25 87 ALA A O 1
ATOM 647 N N . PRO A 1 88 ? -6.232 -0.066 -3.868 1.00 90.31 88 PRO A N 1
ATOM 648 C CA . PRO A 1 88 ? -6.189 -0.196 -5.328 1.00 90.31 88 PRO A CA 1
ATOM 649 C C . PRO A 1 88 ? -5.307 0.865 -6.002 1.00 90.31 88 PRO A C 1
ATOM 651 O O . PRO A 1 88 ? -4.520 0.549 -6.887 1.00 90.31 88 PRO A O 1
ATOM 654 N N . ARG A 1 89 ? -5.357 2.115 -5.526 1.00 87.94 89 ARG A N 1
ATOM 655 C CA . ARG A 1 89 ? -4.515 3.204 -6.050 1.00 87.94 89 ARG A CA 1
ATOM 656 C C . ARG A 1 89 ? -3.037 2.982 -5.728 1.00 87.94 89 ARG A C 1
ATOM 658 O O . ARG A 1 89 ? -2.164 3.353 -6.505 1.00 87.94 89 ARG A O 1
ATOM 665 N N . VAL A 1 90 ? -2.752 2.351 -4.588 1.00 88.44 90 VAL A N 1
ATOM 666 C CA . VAL A 1 90 ? -1.389 1.953 -4.203 1.00 88.44 90 VAL A CA 1
ATOM 667 C C . VAL A 1 90 ? -0.871 0.822 -5.095 1.00 88.44 90 VAL A C 1
ATOM 669 O O . VAL A 1 90 ? 0.291 0.852 -5.493 1.00 88.44 90 VAL A O 1
ATOM 672 N N . ALA A 1 91 ? -1.723 -0.134 -5.470 1.00 90.44 91 ALA A N 1
ATOM 673 C CA . ALA A 1 91 ? -1.380 -1.173 -6.440 1.00 90.44 91 ALA A CA 1
ATOM 674 C C . ALA A 1 91 ? -1.073 -0.596 -7.832 1.00 90.44 91 ALA A C 1
ATOM 676 O O . ALA A 1 91 ? -0.070 -0.964 -8.443 1.00 90.44 91 ALA A O 1
ATOM 677 N N . GLU A 1 92 ? -1.876 0.356 -8.313 1.00 90.38 92 GLU A N 1
ATOM 678 C CA . GLU A 1 92 ? -1.616 1.053 -9.580 1.00 90.38 92 GLU A CA 1
ATOM 679 C C . GLU A 1 92 ? -0.270 1.788 -9.566 1.00 90.38 92 GLU A C 1
ATOM 681 O O . GLU A 1 92 ? 0.525 1.645 -10.497 1.00 90.38 92 GLU A O 1
ATOM 686 N N . ALA A 1 93 ? 0.030 2.509 -8.481 1.00 87.62 93 ALA A N 1
ATOM 687 C CA . ALA A 1 93 ? 1.319 3.172 -8.310 1.00 87.62 93 ALA A CA 1
ATOM 688 C C . ALA A 1 93 ? 2.483 2.166 -8.281 1.00 87.62 93 ALA A C 1
ATOM 690 O O . ALA A 1 93 ? 3.515 2.397 -8.908 1.00 87.62 93 ALA A O 1
ATOM 691 N N . ALA A 1 94 ? 2.316 1.017 -7.618 1.00 87.62 94 ALA A N 1
ATOM 692 C CA . ALA A 1 94 ? 3.323 -0.043 -7.605 1.00 87.62 94 ALA A CA 1
ATOM 693 C C . ALA A 1 94 ? 3.576 -0.619 -9.010 1.00 87.62 94 ALA A C 1
ATOM 695 O O . ALA A 1 94 ? 4.729 -0.844 -9.382 1.00 87.62 94 ALA A O 1
ATOM 696 N N . ARG A 1 95 ? 2.521 -0.802 -9.816 1.00 90.44 95 ARG A N 1
ATOM 697 C CA . ARG A 1 95 ? 2.634 -1.241 -11.216 1.00 90.44 95 ARG A CA 1
ATOM 698 C C . ARG A 1 95 ? 3.397 -0.220 -12.061 1.00 90.44 95 ARG A C 1
ATOM 700 O O . ARG A 1 95 ? 4.338 -0.591 -12.755 1.00 90.44 95 ARG A O 1
ATOM 707 N N . ALA A 1 96 ? 3.049 1.060 -11.963 1.00 87.69 96 ALA A N 1
ATOM 708 C CA . ALA A 1 96 ? 3.737 2.126 -12.691 1.00 87.69 96 ALA A CA 1
ATOM 709 C C . ALA A 1 96 ? 5.210 2.275 -12.269 1.00 87.69 96 ALA A C 1
ATOM 711 O O . ALA A 1 96 ? 6.086 2.468 -13.111 1.00 87.69 96 ALA A O 1
ATOM 712 N N . LEU A 1 97 ? 5.511 2.116 -10.977 1.00 86.56 97 LEU A N 1
ATOM 713 C CA . LEU A 1 97 ? 6.886 2.114 -10.482 1.00 86.56 97 LEU A CA 1
ATOM 714 C C . LEU A 1 97 ? 7.683 0.922 -11.028 1.00 86.56 97 LEU A C 1
ATOM 716 O O . LEU A 1 97 ? 8.856 1.071 -11.373 1.00 86.56 97 LEU A O 1
ATOM 720 N N . HIS A 1 98 ? 7.057 -0.254 -11.126 1.00 85.38 98 HIS A N 1
ATOM 721 C CA . HIS A 1 98 ? 7.684 -1.432 -11.717 1.00 85.38 98 HIS A CA 1
ATOM 722 C C . HIS A 1 98 ? 8.044 -1.205 -13.191 1.00 85.38 98 HIS A C 1
ATOM 724 O O . HIS A 1 98 ? 9.175 -1.484 -13.582 1.00 85.38 98 HIS A O 1
ATOM 730 N N . GLU A 1 99 ? 7.134 -0.634 -13.983 1.00 87.81 99 GLU A N 1
ATOM 731 C CA . GLU A 1 99 ? 7.383 -0.260 -15.384 1.00 87.81 99 GLU A CA 1
ATOM 732 C C . GLU A 1 99 ? 8.576 0.700 -15.512 1.00 87.81 99 GLU A C 1
ATOM 734 O O . GLU A 1 99 ? 9.498 0.450 -16.291 1.00 87.81 99 GLU A O 1
ATOM 739 N N . LEU A 1 100 ? 8.626 1.753 -14.685 1.00 84.56 100 LEU A N 1
ATOM 740 C CA . LEU A 1 100 ? 9.756 2.690 -14.651 1.00 84.56 100 LEU A CA 1
ATOM 741 C C . LEU A 1 100 ? 11.071 1.992 -14.285 1.00 84.56 100 LEU A C 1
ATOM 743 O O . LEU A 1 100 ? 12.106 2.248 -14.902 1.00 84.56 100 LEU A O 1
ATOM 747 N N . HIS A 1 101 ? 11.042 1.085 -13.308 1.00 82.50 101 HIS A N 1
ATOM 748 C CA . HIS A 1 101 ? 12.214 0.314 -12.905 1.00 82.50 101 HIS A CA 1
ATOM 749 C C . HIS A 1 101 ? 12.716 -0.606 -14.026 1.00 82.50 101 HIS A C 1
ATOM 751 O O . HIS A 1 101 ? 13.921 -0.678 -14.277 1.00 82.50 101 HIS A O 1
ATOM 757 N N . VAL A 1 102 ? 11.805 -1.301 -14.713 1.00 85.06 102 VAL A N 1
ATOM 758 C CA . VAL A 1 102 ? 12.129 -2.173 -15.849 1.00 85.06 102 VAL A CA 1
ATOM 759 C C . VAL A 1 102 ? 12.700 -1.357 -17.007 1.00 85.06 102 VAL A C 1
ATOM 761 O O . VAL A 1 102 ? 13.729 -1.746 -17.559 1.00 85.06 102 VAL A O 1
ATOM 764 N N . ALA A 1 103 ? 12.101 -0.210 -17.331 1.00 82.56 103 ALA A N 1
ATOM 765 C CA . ALA A 1 103 ? 12.566 0.682 -18.392 1.00 82.56 103 ALA A CA 1
ATOM 766 C C . ALA A 1 103 ? 13.946 1.290 -18.093 1.00 82.56 103 ALA A C 1
ATOM 768 O O . ALA A 1 103 ? 14.787 1.399 -18.985 1.00 82.56 103 ALA A O 1
ATOM 769 N N . ALA A 1 104 ? 14.209 1.644 -16.832 1.00 78.62 104 ALA A N 1
ATOM 770 C CA . ALA A 1 104 ? 15.504 2.156 -16.397 1.00 78.62 104 ALA A CA 1
ATOM 771 C C . ALA A 1 104 ? 16.577 1.057 -16.318 1.00 78.62 104 ALA A C 1
ATOM 773 O O . ALA A 1 104 ? 17.772 1.359 -16.239 1.00 78.62 104 ALA A O 1
ATOM 774 N N . ARG A 1 105 ? 16.207 -0.230 -16.310 1.00 71.62 105 ARG A N 1
ATOM 775 C CA . ARG A 1 105 ? 17.176 -1.315 -16.153 1.00 71.62 105 ARG A CA 1
ATOM 776 C C . ARG A 1 105 ? 18.139 -1.315 -17.347 1.00 71.62 105 ARG A C 1
ATOM 778 O O . ARG A 1 105 ? 17.696 -1.483 -18.483 1.00 71.62 105 ARG A O 1
ATOM 785 N N . PRO A 1 106 ? 19.462 -1.176 -17.127 1.00 67.75 106 PRO A N 1
ATOM 786 C CA . PRO A 1 106 ? 20.420 -1.266 -18.213 1.00 67.75 106 PRO A CA 1
ATOM 787 C C . PRO A 1 106 ? 20.247 -2.626 -18.876 1.00 67.75 106 PRO A C 1
ATOM 789 O O . PRO A 1 106 ?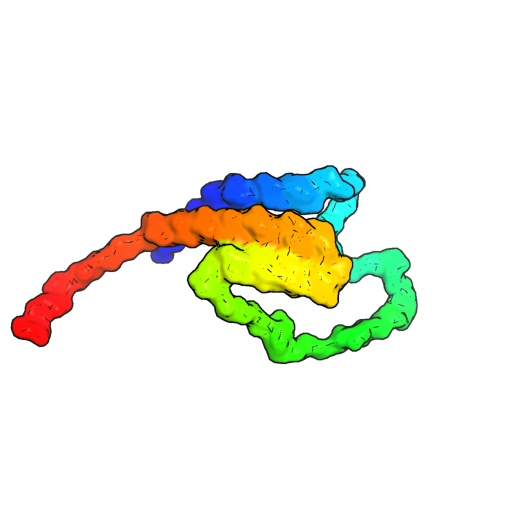 20.302 -3.664 -18.207 1.00 67.75 106 PRO A O 1
ATOM 792 N N . ARG A 1 107 ? 20.004 -2.612 -20.191 1.00 65.31 107 ARG A N 1
ATOM 793 C CA . ARG A 1 107 ? 19.980 -3.824 -21.008 1.00 65.31 107 ARG A CA 1
ATOM 794 C C . ARG A 1 107 ? 21.305 -4.524 -20.741 1.00 65.31 107 ARG A C 1
ATOM 796 O O . ARG A 1 107 ? 22.354 -3.922 -20.967 1.00 65.31 107 ARG A O 1
ATOM 803 N N . ALA A 1 108 ? 21.263 -5.729 -20.175 1.00 61.09 108 ALA A N 1
ATOM 804 C CA . ALA A 1 108 ? 22.482 -6.466 -19.888 1.00 61.09 108 ALA A CA 1
ATOM 805 C C . ALA A 1 108 ? 23.274 -6.552 -21.196 1.00 61.09 108 ALA A C 1
ATOM 807 O O . ALA A 1 108 ? 22.798 -7.141 -22.168 1.00 61.09 108 ALA A O 1
ATOM 808 N N . ALA A 1 109 ? 24.439 -5.905 -21.246 1.00 57.66 109 ALA A N 1
ATOM 809 C CA . ALA A 1 109 ? 25.380 -6.147 -22.318 1.00 57.66 109 ALA A CA 1
ATOM 810 C C . ALA A 1 109 ? 25.753 -7.622 -22.180 1.00 57.66 109 ALA A C 1
ATOM 812 O O . ALA A 1 109 ? 26.431 -8.002 -21.224 1.00 57.66 109 ALA A O 1
ATOM 813 N N . LEU A 1 110 ? 25.219 -8.466 -23.066 1.00 59.25 110 LEU A N 1
ATOM 814 C CA . LEU A 1 110 ? 25.675 -9.842 -23.183 1.00 59.25 110 LEU A CA 1
ATOM 815 C C . LEU A 1 110 ? 27.180 -9.751 -23.413 1.00 59.25 110 LEU A C 1
ATOM 817 O O . LEU A 1 110 ? 27.624 -9.205 -24.422 1.00 59.25 110 LEU A O 1
ATOM 821 N N . SER A 1 111 ? 27.959 -10.191 -22.425 1.00 53.41 111 SER A N 1
ATOM 822 C CA . SER A 1 111 ? 29.408 -10.207 -22.550 1.00 53.41 111 SER A CA 1
ATO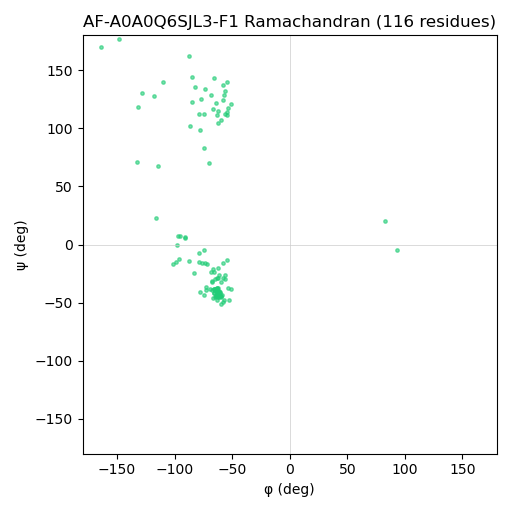M 823 C C . SER A 1 111 ? 29.757 -11.048 -23.785 1.00 53.41 111 SER A C 1
ATOM 825 O O . SER A 1 111 ? 29.273 -12.181 -23.881 1.00 53.41 111 SER A O 1
ATOM 827 N N . PRO A 1 112 ? 30.578 -10.544 -24.727 1.00 60.81 112 PRO A N 1
ATOM 828 C CA . PRO A 1 112 ? 30.949 -11.297 -25.925 1.00 60.81 112 PRO A CA 1
ATOM 829 C C . PRO A 1 112 ? 31.626 -12.643 -25.604 1.00 60.81 112 PRO A C 1
ATOM 831 O O . PRO A 1 112 ? 31.677 -13.525 -26.454 1.00 60.81 112 PRO A O 1
ATOM 834 N N . TYR A 1 113 ? 32.090 -12.832 -24.365 1.00 59.91 113 TYR A N 1
ATOM 835 C CA . TYR A 1 113 ? 32.710 -14.064 -23.877 1.00 59.91 113 TYR A CA 1
ATOM 836 C C . TYR A 1 113 ? 31.721 -15.185 -23.509 1.00 59.91 113 TYR A C 1
ATOM 838 O O . TYR A 1 113 ? 32.152 -16.305 -23.259 1.00 59.91 113 TYR A O 1
ATOM 846 N N . VAL A 1 114 ? 30.403 -14.938 -23.499 1.00 58.66 114 VAL A N 1
ATOM 847 C CA . VAL A 1 114 ? 29.401 -15.990 -23.212 1.00 58.66 114 VAL A CA 1
ATOM 848 C C . VAL A 1 114 ? 29.268 -16.993 -24.374 1.00 58.66 114 VAL A C 1
ATOM 850 O O . VAL A 1 114 ? 28.814 -18.112 -24.166 1.00 58.66 114 VAL A O 1
ATOM 853 N N . TYR A 1 115 ? 29.747 -16.653 -25.576 1.00 55.22 115 TYR A N 1
ATOM 854 C CA . TYR A 1 115 ? 29.725 -17.544 -26.747 1.00 55.22 115 TYR A CA 1
ATOM 855 C C . TYR A 1 115 ? 30.978 -18.424 -26.920 1.00 55.22 115 TYR A C 1
ATOM 857 O O . TYR A 1 115 ? 31.083 -19.110 -27.928 1.00 55.22 115 TYR A O 1
ATOM 865 N N . GLN A 1 116 ? 31.928 -18.439 -25.975 1.00 52.66 116 GLN A N 1
ATOM 866 C CA . GLN A 1 116 ? 33.147 -19.266 -26.085 1.00 52.66 116 GLN A CA 1
ATOM 867 C C . GLN A 1 116 ? 33.073 -20.632 -25.376 1.00 52.66 116 GLN A C 1
ATOM 869 O O . GLN A 1 116 ? 34.082 -21.328 -25.299 1.00 52.66 116 GLN A O 1
ATOM 874 N N . MET A 1 117 ? 31.905 -21.035 -24.865 1.00 46.50 117 MET A N 1
ATOM 875 C CA . MET A 1 117 ? 31.730 -22.291 -24.116 1.00 46.50 117 MET A CA 1
ATOM 876 C C . MET A 1 117 ? 30.797 -23.325 -24.773 1.00 46.50 117 MET A C 1
ATOM 878 O O . MET A 1 117 ? 30.301 -24.212 -24.079 1.00 46.50 117 MET A O 1
ATOM 882 N N . PHE A 1 118 ? 30.594 -23.254 -26.091 1.00 50.75 118 PHE A N 1
ATOM 883 C CA . PHE A 1 118 ? 29.979 -24.334 -26.870 1.00 50.75 118 PHE A CA 1
ATOM 884 C C . PHE A 1 118 ? 30.760 -24.585 -28.155 1.00 50.75 118 PHE A C 1
ATOM 886 O O . PHE A 1 118 ? 31.109 -23.586 -28.823 1.00 50.75 118 PHE A O 1
#

Nearest PDB structures (foldseek):
  7zg0-assembly1_B  TM=2.832E-01  e=9.116E+00  Mus musculus

Sequence (118 aa):
MSSIDDAAVRDLAAPLFDALTAGCVPGQVPFPLGPNPRLASYYTQRTRTTMGLGDFLAPSCLDADEFGARLAAHWRAHGHPELAALAPRVAEAARALHELHVAARPRAALSPYVYQMF

Radius of gyration: 20.66 Å; Cα contacts (8 Å, |Δi|>4): 52; chains: 1; bounding box: 44×46×60 Å

Solvent-accessible surface area (backbone atoms only — not comparable to full-atom values): 7477 Å² total; per-residue (Å²): 132,76,74,70,57,67,64,61,54,48,65,63,44,43,68,57,52,50,62,65,43,70,81,50,56,95,91,52,65,85,61,78,92,58,83,63,74,92,64,69,50,101,74,69,72,65,90,69,87,69,86,54,73,73,80,73,54,78,77,88,56,94,44,41,66,56,41,16,55,50,49,21,51,51,30,44,76,73,72,33,59,76,58,27,70,46,18,61,62,52,18,52,45,50,46,53,50,48,52,52,51,59,70,51,47,75,76,78,75,76,59,83,71,75,70,75,80,119

Mean predicted aligned error: 12.83 Å

Secondary structure (DSSP, 8-state):
-----HHHHHHHHHHHHHHHHTTSPTT--SS-SS--GGG--TT---S-SS--GGGT-----SSHHHHHHHHHHHHHHTT-HHHHTTHHHHHHHHHHHHHHHHHHSPP----GGGGG--

pLDDT: mean 73.4, std 13.43, range [42.25, 91.88]

Foldseek 3Di:
DLDLPPVVLCVLCVVVVCLLCVPPDVPDDSDPPDDDVVPPDVDPPPPDPDDDPVVVDPDDDPALVSQLVVQLVVCV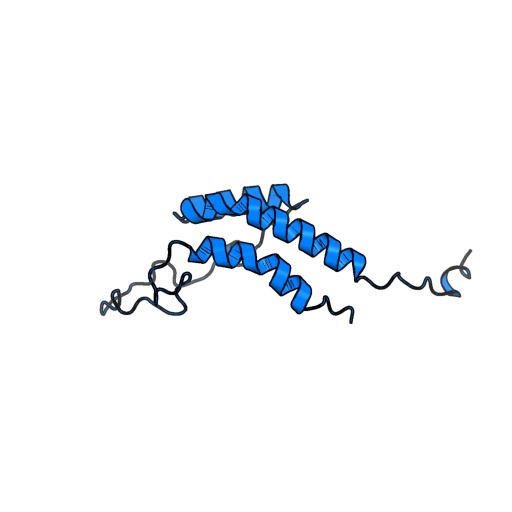VVVNNVVSVCSVSVSVSVVVVVVSVVVSDPPPPPPPCVPVPD